Protein AF-A0A2E0TGJ8-F1 (afdb_monomer_lite)

Radius of gyration: 20.06 Å; chains: 1; bounding box: 40×25×52 Å

Structure (mmCIF, N/CA/C/O backbone):
data_AF-A0A2E0TGJ8-F1
#
_entry.id   AF-A0A2E0TGJ8-F1
#
loop_
_atom_site.group_PDB
_atom_site.id
_atom_site.type_symbol
_atom_site.label_atom_id
_atom_site.label_alt_id
_atom_site.label_comp_id
_atom_site.lab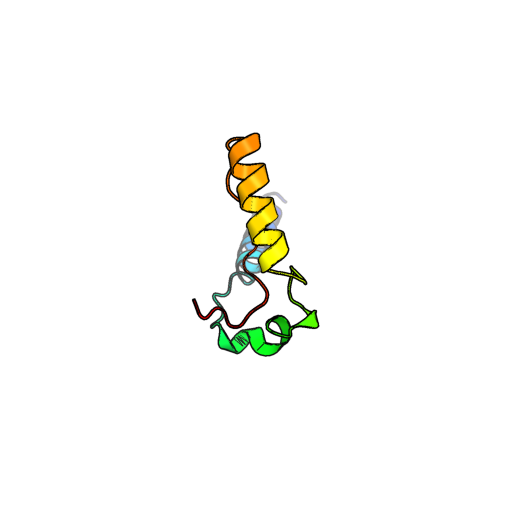el_asym_id
_atom_site.label_entity_id
_atom_site.label_seq_id
_atom_site.pdbx_PDB_ins_code
_atom_site.Cartn_x
_atom_site.Cartn_y
_atom_site.Cartn_z
_atom_site.occupancy
_atom_site.B_iso_or_equiv
_atom_site.auth_seq_id
_atom_site.auth_comp_id
_atom_site.auth_asym_id
_atom_site.auth_atom_id
_atom_site.pdbx_PDB_model_num
ATOM 1 N N . MET A 1 1 ? -17.145 9.868 38.986 1.00 72.88 1 MET A N 1
ATOM 2 C CA . MET A 1 1 ? -16.543 10.412 37.746 1.00 72.88 1 MET A CA 1
ATOM 3 C C . MET A 1 1 ? -15.477 9.478 37.179 1.00 72.88 1 MET A C 1
ATOM 5 O O . MET A 1 1 ? -15.668 9.010 36.068 1.00 72.88 1 MET A O 1
ATOM 9 N N . LEU A 1 2 ? -14.442 9.101 37.945 1.00 77.19 2 LEU A N 1
ATOM 10 C CA . LEU A 1 2 ? -13.364 8.216 37.461 1.00 77.19 2 LEU A CA 1
ATOM 11 C C . LEU A 1 2 ? -13.859 6.846 36.941 1.00 77.19 2 LEU A C 1
ATOM 13 O O . LEU A 1 2 ? -13.452 6.419 35.872 1.00 77.19 2 LEU A O 1
ATOM 17 N N . ARG A 1 3 ? -14.827 6.215 37.626 1.00 83.00 3 ARG A N 1
ATOM 18 C CA . ARG A 1 3 ? -15.459 4.950 37.186 1.00 83.00 3 ARG A CA 1
ATOM 19 C C . ARG A 1 3 ? -16.210 5.050 35.851 1.00 83.00 3 ARG A C 1
ATOM 21 O O . ARG A 1 3 ? -16.173 4.110 35.071 1.00 83.00 3 ARG A O 1
ATOM 28 N N . LEU A 1 4 ? -16.877 6.175 35.586 1.00 84.12 4 LEU A N 1
ATOM 29 C CA . LEU A 1 4 ? -17.609 6.391 34.329 1.00 84.12 4 LEU A CA 1
ATOM 30 C C . LEU A 1 4 ? -16.638 6.598 33.158 1.00 84.12 4 LEU A C 1
ATOM 32 O O . LEU A 1 4 ? -16.866 6.071 32.076 1.00 84.12 4 LEU A O 1
ATOM 36 N N . LEU A 1 5 ? -15.521 7.291 33.405 1.00 85.75 5 LEU A N 1
ATOM 37 C CA . LEU A 1 5 ? -14.419 7.446 32.451 1.00 85.75 5 LEU A CA 1
ATOM 38 C C . LEU A 1 5 ? -13.767 6.103 32.096 1.00 85.75 5 LEU A C 1
ATOM 40 O O . LEU A 1 5 ? -13.545 5.831 30.920 1.00 85.75 5 LEU A O 1
ATOM 44 N N . SER A 1 6 ? -13.511 5.239 33.084 1.00 86.69 6 SER A N 1
ATOM 45 C CA . SER A 1 6 ? -12.951 3.902 32.842 1.00 86.69 6 SER A CA 1
ATOM 46 C C . SER A 1 6 ? -13.874 3.027 31.988 1.00 86.69 6 SER A C 1
ATOM 48 O O . SER A 1 6 ? -13.404 2.331 31.093 1.00 86.69 6 SER A O 1
ATOM 50 N N . VAL A 1 7 ? -15.188 3.087 32.234 1.00 91.69 7 VAL A N 1
ATOM 51 C CA . VAL A 1 7 ? -16.186 2.341 31.450 1.00 91.69 7 VAL A CA 1
ATOM 52 C C . VAL A 1 7 ? -16.273 2.872 30.018 1.00 91.69 7 VAL A C 1
ATOM 54 O O . VAL A 1 7 ? -16.274 2.079 29.081 1.00 91.69 7 VAL A O 1
ATOM 57 N N . ALA A 1 8 ? -16.284 4.194 29.831 1.00 91.19 8 ALA A N 1
ATOM 58 C CA . ALA A 1 8 ? -16.305 4.802 28.502 1.00 91.19 8 ALA A CA 1
ATOM 59 C C . ALA A 1 8 ? -15.051 4.450 27.680 1.00 91.19 8 ALA A C 1
ATOM 61 O O . ALA A 1 8 ? -15.160 4.123 26.499 1.00 91.19 8 ALA A O 1
ATOM 62 N N . LEU A 1 9 ? -13.871 4.452 28.311 1.00 90.38 9 LEU A N 1
ATOM 63 C CA . LEU A 1 9 ? -12.614 4.086 27.657 1.00 90.38 9 LEU A CA 1
ATOM 64 C C . LEU A 1 9 ? -12.574 2.598 27.278 1.00 90.38 9 LEU A C 1
ATOM 66 O O . LEU A 1 9 ? -12.172 2.256 26.168 1.00 90.38 9 LEU A O 1
ATOM 70 N N . GLY A 1 10 ? -13.042 1.719 28.172 1.00 91.81 10 GLY A N 1
ATOM 71 C CA . GLY A 1 10 ? -13.162 0.288 27.887 1.00 91.81 10 GLY A CA 1
ATOM 72 C C . GLY A 1 10 ? -14.126 -0.000 26.733 1.00 91.81 10 GLY A C 1
ATOM 73 O O . GLY A 1 10 ? -13.811 -0.795 25.851 1.00 91.81 10 GLY A O 1
ATOM 74 N N . LEU A 1 11 ? -15.267 0.693 26.688 1.00 90.25 11 LEU A N 1
ATOM 75 C CA . LEU A 1 11 ? -16.251 0.539 25.616 1.00 90.25 11 LEU A CA 1
ATOM 76 C C . LEU A 1 11 ? -15.716 1.036 24.263 1.00 90.25 11 LEU A C 1
ATOM 78 O O . LEU A 1 11 ? -15.909 0.371 23.246 1.00 90.25 11 LEU A O 1
ATOM 82 N N . GLY A 1 12 ? -15.000 2.164 24.250 1.00 90.62 12 GLY A N 1
ATOM 83 C CA . GLY A 1 12 ? -14.355 2.685 23.043 1.00 90.62 12 GLY A CA 1
ATOM 84 C C . GLY A 1 12 ? -13.294 1.737 22.477 1.00 90.62 12 GLY A C 1
ATOM 85 O O . GLY A 1 12 ? -13.238 1.533 21.265 1.00 90.62 12 GLY A O 1
ATOM 86 N N . ALA A 1 13 ? -12.502 1.100 23.345 1.00 87.62 13 ALA A N 1
ATOM 87 C CA . ALA A 1 13 ? -11.496 0.126 22.926 1.00 87.62 13 ALA A CA 1
ATOM 88 C C . ALA A 1 13 ? -12.125 -1.101 22.243 1.00 87.62 13 ALA A C 1
ATOM 90 O O . ALA A 1 13 ? -11.657 -1.514 21.185 1.00 87.62 13 ALA A O 1
ATOM 91 N N . ILE A 1 14 ? -13.214 -1.643 22.804 1.00 85.88 14 ILE A N 1
ATOM 92 C CA . ILE A 1 14 ? -13.922 -2.809 22.244 1.00 85.88 14 ILE A CA 1
ATOM 93 C C . ILE A 1 14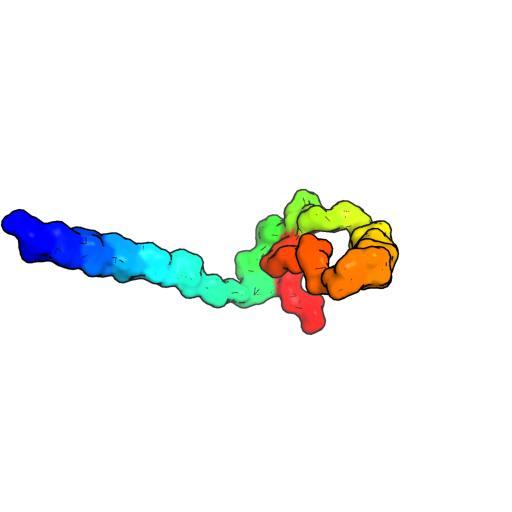 ? -14.512 -2.489 20.863 1.00 85.88 14 ILE A C 1
ATOM 95 O O . ILE A 1 14 ? -14.402 -3.299 19.946 1.00 85.88 14 ILE A O 1
ATOM 99 N N . LEU A 1 15 ? -15.091 -1.297 20.684 1.00 86.38 15 LEU A N 1
ATOM 100 C CA . LEU A 1 15 ? -15.639 -0.868 19.393 1.00 86.38 15 LEU A CA 1
ATOM 101 C C . LEU A 1 15 ? -14.546 -0.686 18.325 1.00 86.38 15 LEU A C 1
ATOM 103 O O . LEU A 1 15 ? -14.764 -1.041 17.167 1.00 86.38 15 LEU A O 1
ATOM 107 N N . GLY A 1 16 ? -13.360 -0.202 18.705 1.00 84.44 16 GLY A N 1
ATOM 108 C CA . GLY A 1 16 ? -12.232 0.001 17.786 1.00 84.44 16 GLY A CA 1
ATOM 109 C C . GLY A 1 16 ? -11.622 -1.286 17.215 1.00 84.44 16 GLY A C 1
ATOM 110 O O . GLY A 1 16 ? -11.011 -1.253 16.151 1.00 84.44 16 GLY A O 1
ATOM 111 N N . LEU A 1 17 ? -11.821 -2.432 17.875 1.00 81.44 17 LEU A N 1
ATOM 112 C CA . LEU A 1 17 ? -11.323 -3.736 17.412 1.00 81.44 17 LEU A CA 1
ATOM 113 C C . LEU A 1 17 ? -12.164 -4.341 16.272 1.00 81.44 17 LEU A C 1
ATOM 115 O O . LEU A 1 17 ? -11.702 -5.258 15.599 1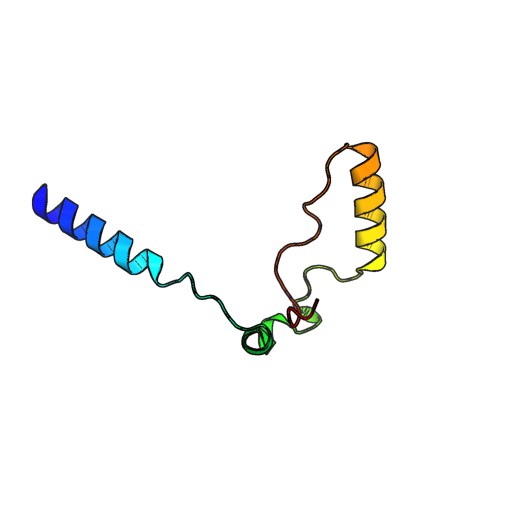.00 81.44 17 LEU A O 1
ATOM 119 N N . SER A 1 18 ? -13.371 -3.823 16.020 1.00 76.81 18 SER A N 1
ATOM 120 C CA . SER A 1 18 ? -14.306 -4.377 15.024 1.00 76.81 18 SER A CA 1
ATOM 121 C C . SER A 1 18 ? -13.909 -4.149 13.555 1.00 76.81 18 SER A C 1
ATOM 123 O O . SER A 1 18 ? -14.513 -4.744 12.667 1.00 76.81 18 SER A O 1
ATOM 125 N N . GLY A 1 19 ? -12.891 -3.324 13.280 1.00 73.12 19 GLY A N 1
ATOM 126 C CA . GLY A 1 19 ? -12.422 -3.031 11.917 1.00 73.12 19 GLY A CA 1
ATOM 127 C C . GLY A 1 19 ? -11.356 -3.987 11.368 1.00 73.12 19 GLY A C 1
ATOM 128 O O . GLY A 1 19 ? -11.083 -3.968 10.169 1.00 73.12 19 GLY A O 1
ATOM 129 N N . CYS A 1 20 ? -10.746 -4.827 12.210 1.00 74.69 20 CYS A N 1
ATOM 130 C CA . CYS A 1 20 ? -9.743 -5.802 11.775 1.00 74.69 20 CYS A CA 1
ATOM 131 C C . CYS A 1 20 ? -10.423 -7.096 11.309 1.00 74.69 20 CYS A C 1
ATOM 133 O O . CYS A 1 20 ? -10.535 -8.057 12.067 1.00 74.69 20 CYS A O 1
ATOM 135 N N . ALA A 1 21 ? -10.869 -7.122 10.053 1.00 78.00 21 ALA A N 1
ATOM 136 C CA . ALA A 1 21 ? -11.362 -8.331 9.399 1.00 78.00 21 ALA A CA 1
ATOM 137 C C . ALA A 1 21 ? -10.346 -8.834 8.364 1.00 78.00 21 ALA A C 1
ATOM 139 O O . ALA A 1 21 ? -9.898 -8.080 7.498 1.00 78.00 21 ALA A O 1
ATOM 140 N N . THR A 1 22 ? -9.995 -10.120 8.436 1.00 77.50 22 THR A N 1
ATOM 141 C CA . THR A 1 22 ? -9.293 -10.793 7.337 1.00 77.50 22 THR A CA 1
ATOM 142 C C . THR A 1 22 ? -10.301 -11.020 6.215 1.00 77.50 22 THR A C 1
ATOM 144 O O . THR A 1 22 ? -11.294 -11.713 6.416 1.00 77.50 22 THR A O 1
ATOM 147 N N . THR A 1 23 ? -10.088 -10.389 5.062 1.00 76.75 23 THR A N 1
ATOM 148 C CA . THR A 1 23 ? -10.963 -10.543 3.891 1.00 76.75 23 THR A CA 1
ATOM 149 C C . THR A 1 23 ? -10.321 -11.499 2.907 1.00 76.75 23 THR A C 1
ATOM 151 O O . THR A 1 23 ? -9.101 -11.489 2.709 1.00 76.75 23 THR A O 1
ATOM 154 N N . GLN A 1 24 ? -11.136 -12.362 2.314 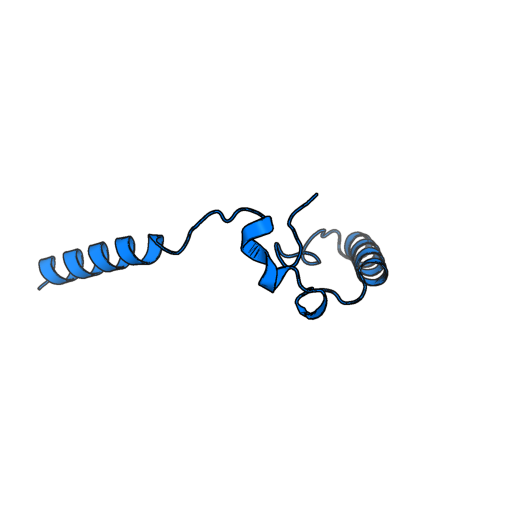1.00 78.44 24 GLN A N 1
ATOM 155 C CA . GLN A 1 24 ? -10.659 -13.290 1.303 1.00 78.44 24 GLN A CA 1
ATOM 156 C C . GLN A 1 24 ? -10.321 -12.516 0.027 1.00 78.44 24 GLN A C 1
ATOM 158 O O . GLN A 1 24 ? -10.921 -11.474 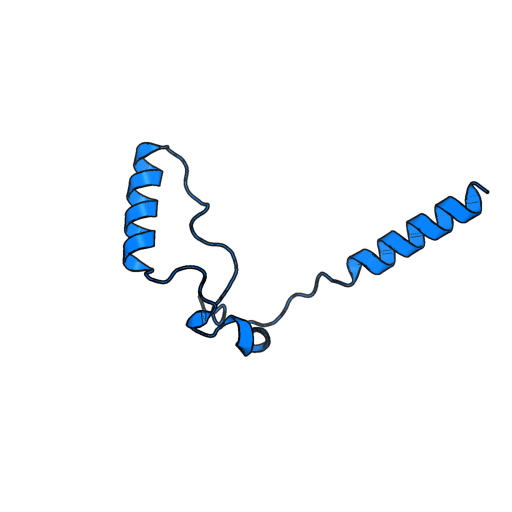-0.249 1.00 78.44 24 GLN A O 1
ATOM 163 N N . PRO A 1 25 ? -9.367 -12.989 -0.785 1.00 73.00 25 PRO A N 1
ATOM 164 C CA . PRO A 1 25 ? -8.867 -12.177 -1.885 1.00 73.00 25 PRO A CA 1
ATOM 165 C C . PRO A 1 25 ? -9.932 -11.807 -2.940 1.00 73.00 25 PRO A C 1
ATOM 167 O O . PRO A 1 25 ? -9.890 -10.712 -3.501 1.00 73.00 25 PRO A O 1
ATOM 170 N N . TRP A 1 26 ? -10.945 -12.659 -3.142 1.00 76.12 26 TRP A N 1
ATOM 171 C CA . TRP A 1 26 ? -12.094 -12.386 -4.019 1.00 76.12 26 TRP A CA 1
ATOM 172 C C . TRP A 1 26 ? -13.128 -11.417 -3.426 1.00 76.12 26 TRP A C 1
ATOM 174 O O . TRP A 1 26 ? -13.912 -10.839 -4.169 1.00 76.12 26 TRP A O 1
ATOM 184 N N . GLU A 1 27 ? -13.125 -11.178 -2.111 1.00 79.12 27 GLU A N 1
ATOM 185 C CA . GLU A 1 27 ? -13.997 -10.180 -1.467 1.00 79.12 27 GLU A CA 1
ATOM 186 C C . GLU A 1 27 ? -13.522 -8.743 -1.759 1.00 79.12 27 GLU A C 1
ATOM 188 O O . GLU A 1 27 ? -14.219 -7.772 -1.466 1.00 79.12 27 GLU A O 1
ATOM 193 N N . ARG A 1 28 ? -12.339 -8.592 -2.373 1.00 75.25 28 ARG A N 1
ATOM 194 C CA . ARG A 1 28 ? -11.701 -7.312 -2.711 1.00 75.25 28 ARG A CA 1
ATOM 195 C C . ARG A 1 28 ? -11.927 -6.890 -4.167 1.00 75.25 28 ARG A C 1
ATOM 197 O O . ARG A 1 28 ? -11.158 -6.079 -4.673 1.00 75.25 28 ARG A O 1
ATOM 204 N N . GLU A 1 29 ? -12.963 -7.397 -4.838 1.00 75.62 29 GLU A N 1
ATOM 205 C CA . GLU A 1 29 ? -13.220 -7.183 -6.276 1.00 75.62 29 GLU A CA 1
ATOM 206 C C . GLU A 1 29 ? -13.113 -5.707 -6.707 1.00 75.62 29 GLU A C 1
ATOM 208 O O . GLU A 1 29 ? -12.433 -5.385 -7.680 1.00 75.62 29 GLU A O 1
ATOM 213 N N . TYR A 1 30 ? -13.701 -4.778 -5.944 1.00 77.75 30 TYR A N 1
ATOM 214 C CA . TYR A 1 30 ? -13.614 -3.343 -6.246 1.00 77.75 30 TYR A CA 1
ATOM 215 C C . TYR A 1 30 ? -12.189 -2.782 -6.162 1.00 77.75 30 TYR A C 1
ATOM 217 O O . TYR A 1 30 ? -11.835 -1.912 -6.952 1.00 77.75 30 TYR A O 1
ATOM 225 N N . LEU A 1 31 ? -11.373 -3.287 -5.234 1.00 75.75 31 LEU A N 1
ATOM 226 C CA . LEU A 1 31 ? -9.969 -2.898 -5.068 1.00 75.75 31 LEU A CA 1
ATOM 227 C C . LEU A 1 31 ? -9.036 -3.643 -6.030 1.00 75.75 31 LEU A C 1
ATOM 229 O O . LEU A 1 31 ? -7.870 -3.283 -6.134 1.00 75.75 31 LEU A O 1
ATOM 233 N N . ALA A 1 32 ? -9.518 -4.683 -6.710 1.00 75.00 32 ALA A N 1
ATOM 234 C CA . ALA A 1 32 ? -8.759 -5.433 -7.705 1.00 75.00 32 ALA A CA 1
ATOM 235 C C . ALA A 1 32 ? -8.883 -4.852 -9.125 1.00 75.00 32 ALA A C 1
ATOM 237 O O . ALA A 1 32 ? -8.282 -5.387 -10.056 1.00 75.00 32 ALA A O 1
ATOM 238 N N . ARG A 1 33 ? -9.653 -3.770 -9.311 1.00 78.19 33 ARG A N 1
ATOM 239 C CA . ARG A 1 33 ? -9.758 -3.079 -10.601 1.00 78.19 33 ARG A CA 1
ATOM 240 C C . ARG A 1 33 ? -8.397 -2.492 -11.002 1.00 78.19 33 ARG A C 1
ATOM 242 O O . ARG A 1 33 ? -7.728 -1.931 -10.136 1.00 78.19 33 ARG A O 1
ATOM 249 N N . PRO A 1 34 ? -8.021 -2.524 -12.295 1.00 77.12 34 PRO A N 1
ATOM 250 C CA . PRO A 1 34 ? -6.748 -1.965 -12.761 1.00 77.12 34 PRO A CA 1
ATOM 251 C C . PRO A 1 34 ? -6.554 -0.485 -12.400 1.00 77.12 34 PRO A C 1
ATOM 253 O O . PRO A 1 34 ? -5.456 -0.069 -12.063 1.00 77.12 34 PRO A O 1
ATOM 256 N N . GLU A 1 35 ? -7.632 0.302 -12.401 1.00 80.88 35 GLU A N 1
ATOM 257 C CA . GLU A 1 35 ? -7.628 1.725 -12.019 1.00 80.88 35 GLU A CA 1
ATOM 258 C C . GLU A 1 35 ? -7.335 1.986 -10.530 1.00 80.88 35 GLU A C 1
ATOM 260 O O . GLU A 1 35 ? -6.980 3.101 -10.160 1.00 80.88 35 GLU A O 1
ATOM 265 N N . MET A 1 36 ? -7.475 0.963 -9.681 1.00 78.31 36 MET A N 1
ATOM 266 C CA . MET A 1 36 ? -7.172 1.010 -8.247 1.00 78.31 36 MET A CA 1
ATOM 267 C C . MET A 1 36 ? -5.789 0.416 -7.934 1.00 78.31 36 MET A C 1
ATOM 269 O O . MET A 1 36 ? -5.440 0.263 -6.759 1.00 78.31 36 MET A O 1
ATOM 273 N N . ALA A 1 37 ? -5.008 0.057 -8.960 1.00 77.50 37 ALA A N 1
ATOM 274 C CA . ALA A 1 37 ? -3.641 -0.406 -8.785 1.00 77.50 37 ALA A CA 1
ATOM 275 C C . ALA A 1 37 ? -2.771 0.737 -8.216 1.00 77.50 37 ALA A C 1
ATOM 277 O O . ALA A 1 37 ? -2.860 1.870 -8.691 1.00 77.50 37 ALA A O 1
ATOM 278 N N . PRO A 1 38 ? -1.914 0.481 -7.210 1.00 74.94 38 PRO A N 1
ATOM 279 C CA . PRO A 1 38 ? -1.022 1.505 -6.651 1.00 74.94 38 PRO A CA 1
ATOM 280 C C . PRO A 1 38 ? 0.083 1.916 -7.614 1.00 74.94 38 PRO A C 1
ATOM 282 O O . PRO A 1 38 ? 0.726 2.943 -7.412 1.00 74.94 38 PRO A O 1
ATOM 285 N N . ASP A 1 39 ? 0.342 1.062 -8.596 1.00 77.88 39 ASP A N 1
ATOM 286 C CA . ASP A 1 39 ? 1.379 1.214 -9.587 1.00 77.88 39 ASP A CA 1
ATOM 287 C C . ASP A 1 39 ? 0.776 0.971 -10.967 1.00 77.88 39 ASP A C 1
ATOM 289 O O . ASP A 1 39 ? 0.078 -0.017 -11.199 1.00 77.88 39 ASP A O 1
ATOM 293 N N . ASP A 1 40 ? 1.034 1.918 -11.855 1.00 78.38 40 ASP A N 1
ATOM 294 C CA . ASP A 1 40 ? 0.613 1.927 -13.249 1.00 78.38 40 ASP A CA 1
ATOM 295 C C . ASP A 1 40 ? 1.534 1.072 -14.133 1.00 78.38 40 ASP A C 1
ATOM 297 O O . ASP A 1 40 ? 1.120 0.646 -15.211 1.00 78.38 40 ASP A O 1
ATOM 301 N N . ASP A 1 41 ? 2.773 0.827 -13.690 1.00 84.94 41 ASP A N 1
ATOM 302 C CA . ASP A 1 41 ? 3.815 0.152 -14.465 1.00 84.94 41 ASP A CA 1
ATOM 303 C C . ASP A 1 41 ? 4.748 -0.666 -13.554 1.00 84.94 41 ASP A C 1
ATOM 305 O O . ASP A 1 41 ? 5.777 -0.184 -13.059 1.00 84.94 41 ASP A O 1
ATOM 309 N N . ALA A 1 42 ? 4.380 -1.939 -13.388 1.00 80.06 42 ALA A N 1
ATOM 310 C CA . ALA A 1 42 ? 5.087 -2.901 -12.546 1.00 80.06 42 ALA A CA 1
ATOM 311 C C . ALA A 1 42 ? 6.543 -3.144 -12.983 1.00 80.06 42 ALA A C 1
ATOM 313 O O . ALA A 1 42 ? 7.416 -3.371 -12.142 1.00 80.06 42 ALA A O 1
ATOM 314 N N . ASP A 1 43 ? 6.838 -3.072 -14.283 1.00 86.50 43 ASP A N 1
ATOM 315 C CA . ASP A 1 43 ? 8.196 -3.295 -14.785 1.00 86.50 43 ASP A CA 1
ATOM 316 C C . ASP A 1 43 ? 9.101 -2.125 -14.394 1.00 86.50 43 ASP A C 1
ATOM 318 O O . ASP A 1 43 ? 10.224 -2.304 -13.904 1.00 86.50 43 ASP A O 1
ATOM 322 N N . ARG A 1 44 ? 8.595 -0.899 -14.549 1.00 88.06 44 ARG A N 1
ATOM 323 C CA . ARG A 1 44 ? 9.311 0.320 -14.167 1.00 88.06 44 ARG A CA 1
ATOM 324 C C . ARG A 1 44 ? 9.529 0.411 -12.661 1.00 88.06 44 ARG A C 1
ATOM 326 O O . ARG A 1 44 ? 10.598 0.865 -12.232 1.00 88.06 44 ARG A O 1
ATOM 333 N N . SER A 1 45 ? 8.550 0.025 -11.846 1.00 85.94 45 SER A N 1
ATOM 334 C CA . SER A 1 45 ? 8.706 0.032 -10.389 1.00 85.94 45 SER A CA 1
ATOM 335 C C . SER A 1 45 ? 9.690 -1.030 -9.909 1.00 85.94 45 SER A C 1
ATOM 337 O O . SER A 1 45 ? 10.543 -0.704 -9.080 1.00 85.94 45 SER A O 1
ATOM 339 N N . ALA A 1 46 ? 9.676 -2.235 -10.490 1.00 86.06 46 ALA A N 1
ATOM 340 C CA . ALA A 1 46 ? 10.650 -3.283 -10.196 1.00 86.06 46 ALA A CA 1
ATOM 341 C C . ALA A 1 46 ? 12.086 -2.818 -10.494 1.00 86.06 46 ALA A C 1
ATOM 343 O O . ALA A 1 46 ? 12.989 -2.967 -9.664 1.00 86.06 46 ALA A O 1
ATOM 344 N N . LEU A 1 47 ? 12.289 -2.166 -11.643 1.00 90.25 47 LEU A N 1
ATOM 345 C CA . LEU A 1 47 ? 13.577 -1.581 -12.029 1.00 90.25 47 LEU A CA 1
ATOM 346 C C . LEU A 1 47 ? 14.044 -0.517 -11.027 1.00 90.25 47 LEU A C 1
ATOM 348 O O . LEU A 1 47 ? 15.201 -0.513 -10.593 1.00 90.25 47 LEU A O 1
ATOM 352 N N . ARG A 1 48 ? 13.133 0.374 -10.620 1.00 88.81 48 ARG A N 1
ATOM 353 C CA . ARG A 1 48 ? 13.412 1.427 -9.636 1.00 88.81 48 ARG A CA 1
ATOM 354 C C . ARG A 1 48 ? 13.747 0.843 -8.264 1.00 88.81 48 ARG A C 1
ATOM 356 O O . ARG A 1 48 ? 14.709 1.294 -7.646 1.00 88.81 48 ARG A O 1
ATOM 363 N N . GLN A 1 49 ? 13.001 -0.164 -7.812 1.00 89.00 49 GLN A N 1
ATOM 364 C CA . GLN A 1 49 ? 13.246 -0.856 -6.549 1.00 89.00 49 GLN A CA 1
ATOM 365 C C . GLN A 1 49 ? 14.627 -1.520 -6.542 1.00 89.00 49 GLN A C 1
ATOM 367 O O . GLN A 1 49 ? 15.349 -1.405 -5.556 1.00 89.00 49 GLN A O 1
ATOM 372 N N . HIS A 1 50 ? 15.029 -2.168 -7.637 1.00 90.81 50 HIS A N 1
ATOM 373 C CA . HIS A 1 50 ? 16.357 -2.776 -7.749 1.00 90.81 50 HIS A CA 1
ATOM 374 C C . HIS A 1 50 ? 17.481 -1.729 -7.670 1.00 90.81 50 HIS A C 1
ATOM 376 O O . HIS A 1 50 ? 18.464 -1.898 -6.939 1.00 90.81 50 HIS A O 1
ATOM 382 N N . TYR A 1 51 ? 17.327 -0.620 -8.400 1.00 92.38 51 TYR A N 1
ATOM 383 C CA . TYR A 1 51 ? 18.290 0.479 -8.390 1.00 92.38 51 TYR A CA 1
ATOM 384 C C . TYR A 1 51 ? 18.433 1.110 -6.998 1.00 92.38 51 TYR A C 1
ATOM 386 O O . TYR A 1 51 ? 19.548 1.224 -6.485 1.00 92.38 51 TYR A O 1
ATOM 394 N N . LEU A 1 52 ? 17.315 1.489 -6.371 1.00 91.62 52 LEU A N 1
ATOM 395 C CA . LEU A 1 52 ? 17.323 2.121 -5.051 1.00 91.62 52 LEU A CA 1
ATOM 396 C C . LEU A 1 52 ? 17.781 1.148 -3.966 1.00 91.62 52 LEU A C 1
ATOM 398 O O . LEU A 1 52 ? 18.584 1.531 -3.124 1.00 91.62 52 LEU A O 1
ATOM 402 N N . GLY A 1 53 ? 17.383 -0.123 -4.043 1.00 92.06 53 GLY A N 1
ATOM 403 C CA . GLY A 1 53 ? 17.824 -1.140 -3.092 1.00 92.06 53 GLY A CA 1
ATOM 404 C C . GLY A 1 53 ?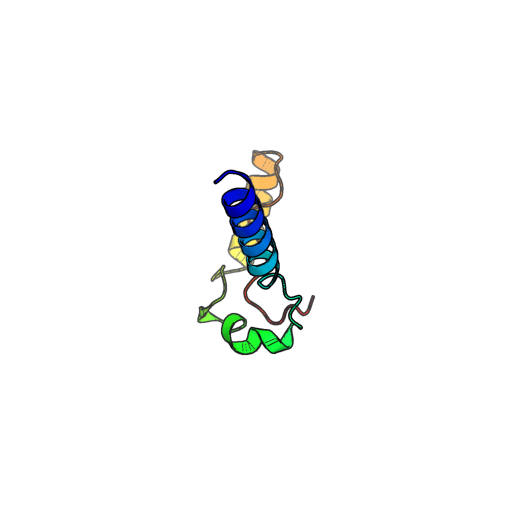 19.333 -1.351 -3.095 1.00 92.06 53 GLY A C 1
ATOM 405 O O . GLY A 1 53 ? 19.944 -1.470 -2.034 1.00 92.06 53 GLY A O 1
ATOM 406 N N . THR A 1 54 ? 19.956 -1.299 -4.274 1.00 92.62 54 THR A N 1
ATOM 407 C CA . THR A 1 54 ? 21.419 -1.358 -4.394 1.00 92.62 54 THR A CA 1
ATOM 408 C C . THR A 1 54 ? 22.078 -0.081 -3.877 1.00 92.62 54 THR A C 1
ATOM 410 O O . THR A 1 54 ? 23.109 -0.130 -3.210 1.00 92.62 54 THR A O 1
ATOM 413 N N . ARG A 1 55 ? 21.500 1.078 -4.201 1.00 93.81 55 ARG A N 1
ATOM 414 C CA . ARG A 1 55 ? 22.084 2.387 -3.897 1.00 93.81 55 ARG A CA 1
ATOM 415 C C . ARG A 1 55 ? 21.978 2.765 -2.418 1.00 93.81 55 ARG A C 1
ATOM 417 O O . ARG A 1 55 ? 22.886 3.401 -1.894 1.00 93.81 55 ARG A O 1
ATOM 424 N N . GLU A 1 56 ? 20.874 2.415 -1.774 1.00 93.75 56 GLU A N 1
ATOM 425 C CA . GLU A 1 56 ? 20.530 2.845 -0.415 1.00 93.75 56 GLU A CA 1
ATOM 426 C C . GLU A 1 56 ? 20.711 1.723 0.614 1.00 93.75 56 GLU A C 1
ATOM 428 O O . GLU A 1 56 ? 20.675 1.981 1.815 1.00 93.75 56 GLU A O 1
ATOM 433 N N . GLY A 1 57 ? 20.918 0.477 0.166 1.00 89.81 57 GLY A N 1
ATOM 434 C CA . GLY A 1 57 ? 21.027 -0.686 1.051 1.00 89.81 57 GLY A CA 1
ATOM 435 C C . GLY A 1 57 ? 19.726 -1.008 1.795 1.00 89.81 57 GLY A C 1
ATOM 436 O O . GLY A 1 57 ? 19.752 -1.731 2.789 1.00 89.81 57 GLY A O 1
ATOM 437 N N . ALA A 1 58 ? 18.595 -0.469 1.333 1.00 81.81 58 ALA A N 1
ATOM 438 C CA . ALA A 1 58 ? 17.275 -0.646 1.919 1.00 81.81 58 ALA A CA 1
ATOM 439 C C . ALA A 1 58 ? 16.333 -1.299 0.904 1.00 81.81 58 ALA A C 1
ATOM 441 O O . ALA A 1 58 ? 16.264 -0.890 -0.249 1.00 81.81 58 ALA A O 1
ATOM 442 N N . VAL A 1 59 ? 15.584 -2.315 1.328 1.00 79.06 59 VAL A N 1
ATOM 443 C CA . VAL A 1 59 ? 14.621 -3.025 0.475 1.00 79.06 59 VAL A CA 1
ATOM 444 C C . VAL A 1 59 ? 13.237 -2.906 1.100 1.00 79.06 59 VAL A C 1
ATOM 446 O O . VAL A 1 59 ? 13.071 -3.161 2.291 1.00 79.06 59 VAL A O 1
ATOM 449 N N . GLY A 1 60 ? 12.244 -2.517 0.300 1.00 73.81 60 GLY A N 1
ATOM 450 C CA . GLY A 1 60 ? 10.860 -2.328 0.743 1.00 73.81 60 GLY A CA 1
ATOM 451 C C . GLY A 1 60 ? 10.287 -0.973 0.324 1.00 73.81 60 GLY A C 1
ATOM 452 O O . GLY A 1 60 ? 10.974 -0.155 -0.277 1.00 73.81 60 GLY A O 1
ATOM 453 N N . GLY A 1 61 ? 9.001 -0.749 0.603 1.00 71.12 61 GLY A N 1
ATOM 454 C CA . GLY A 1 61 ? 8.305 0.515 0.311 1.00 71.12 61 GLY A CA 1
ATOM 455 C C . GLY A 1 61 ? 7.651 0.610 -1.073 1.00 71.12 61 GLY A C 1
ATOM 456 O O . GLY A 1 61 ? 6.749 1.421 -1.248 1.00 71.12 61 GLY A O 1
ATOM 457 N N . PHE A 1 62 ? 8.026 -0.255 -2.021 1.00 65.19 62 PHE A N 1
ATOM 458 C CA . PHE A 1 62 ? 7.475 -0.288 -3.387 1.00 65.19 62 PHE A CA 1
ATOM 459 C C . PHE A 1 62 ? 6.274 -1.233 -3.574 1.00 65.19 62 PHE A C 1
ATOM 461 O O . PHE A 1 62 ? 5.845 -1.484 -4.692 1.00 65.19 62 PHE A O 1
ATOM 468 N N . GLY A 1 63 ? 5.685 -1.723 -2.483 1.00 61.72 63 GLY A N 1
ATOM 469 C CA . GLY A 1 63 ? 4.490 -2.560 -2.521 1.00 61.72 63 GLY A CA 1
ATOM 470 C C . GLY A 1 63 ? 3.768 -2.523 -1.180 1.00 61.72 63 GLY A C 1
ATOM 471 O O . GLY A 1 63 ? 4.307 -2.962 -0.166 1.00 61.72 63 GLY A O 1
ATOM 472 N N . GLY A 1 64 ? 2.559 -1.965 -1.174 1.00 56.44 64 GLY A N 1
ATOM 473 C CA . GLY A 1 64 ? 1.589 -2.106 -0.088 1.00 56.44 64 GLY A CA 1
ATOM 474 C C . GLY A 1 64 ? 0.565 -3.181 -0.453 1.00 56.44 64 GLY A C 1
ATOM 475 O O . GLY A 1 64 ? 0.353 -3.452 -1.628 1.00 56.44 64 GLY A O 1
ATOM 476 N N . GLY A 1 65 ? -0.070 -3.811 0.538 1.00 56.62 65 GLY A N 1
ATOM 477 C CA . GLY A 1 65 ? -1.032 -4.912 0.363 1.00 56.62 65 GLY A CA 1
ATOM 478 C C . GLY A 1 65 ? -2.371 -4.546 -0.303 1.00 56.62 65 GLY A C 1
ATOM 479 O O . GLY A 1 65 ? -3.436 -4.875 0.219 1.00 56.62 65 GLY A O 1
ATOM 480 N N . GLY A 1 66 ? -2.360 -3.883 -1.450 1.00 56.91 66 GLY A N 1
ATOM 481 C CA . GLY A 1 66 ? -3.513 -3.569 -2.300 1.00 56.91 66 GLY A CA 1
ATOM 482 C C . GLY A 1 66 ? -2.983 -2.992 -3.608 1.00 56.91 66 GLY A C 1
ATOM 483 O O . GLY A 1 66 ? -1.865 -2.519 -3.598 1.00 56.91 66 GLY A O 1
ATOM 484 N N . GLY A 1 67 ? -3.655 -3.013 -4.752 1.00 55.38 67 GLY A N 1
ATOM 485 C CA . GLY A 1 67 ? -4.914 -3.626 -5.143 1.00 55.38 67 GLY A CA 1
ATOM 486 C C . GLY A 1 67 ? -4.657 -4.736 -6.165 1.00 55.38 67 GLY A C 1
ATOM 487 O O . GLY A 1 67 ? -3.734 -4.669 -6.969 1.00 55.38 67 GLY A O 1
ATOM 488 N N . GLY A 1 68 ? -5.426 -5.809 -6.063 1.00 58.59 68 GLY A N 1
ATOM 489 C CA . GLY A 1 68 ? -5.237 -7.028 -6.840 1.00 58.59 68 GLY A CA 1
ATOM 490 C C . GLY A 1 68 ? -5.931 -8.189 -6.144 1.00 58.59 68 GLY A C 1
ATOM 491 O O . GLY A 1 68 ? -6.225 -8.110 -4.949 1.00 58.59 68 GLY A O 1
ATOM 492 N N . CYS A 1 69 ? -6.189 -9.276 -6.871 1.00 57.50 69 CYS A N 1
ATOM 493 C CA . CYS A 1 69 ? -6.920 -10.436 -6.350 1.00 57.50 69 CYS A CA 1
ATOM 494 C C . CYS A 1 69 ? -6.183 -11.205 -5.248 1.00 57.50 69 CYS A C 1
ATOM 496 O O . CYS A 1 69 ? -6.615 -12.299 -4.929 1.00 57.50 69 CYS A O 1
ATOM 498 N N . GLY A 1 70 ? -5.055 -10.713 -4.718 1.00 55.72 70 GLY A N 1
ATOM 499 C CA . GLY A 1 70 ? -4.244 -11.394 -3.701 1.00 55.72 70 GLY A CA 1
ATOM 500 C C . GLY A 1 70 ? -3.735 -12.782 -4.107 1.00 55.72 70 GLY A C 1
ATOM 501 O O . GLY A 1 70 ? -3.249 -13.514 -3.251 1.00 55.72 70 GLY A O 1
ATOM 502 N N . CYS A 1 71 ? -3.854 -13.140 -5.386 1.00 50.38 71 CYS A N 1
ATOM 503 C CA . CYS A 1 71 ? -3.380 -14.388 -5.954 1.00 50.38 71 CYS A CA 1
ATOM 504 C C . CYS A 1 71 ? -1.868 -14.257 -6.207 1.00 50.38 71 CYS A C 1
ATOM 506 O O . CYS A 1 71 ? -1.464 -13.869 -7.301 1.00 50.38 71 CYS A O 1
ATOM 508 N N . ASN A 1 72 ? -1.047 -14.469 -5.175 1.00 47.44 72 ASN A N 1
ATOM 509 C CA . ASN A 1 72 ? 0.353 -14.860 -5.379 1.00 47.44 72 ASN A CA 1
ATOM 510 C C . ASN A 1 72 ? 0.397 -16.352 -5.706 1.00 47.44 72 ASN A C 1
ATOM 512 O O . ASN A 1 72 ? -0.282 -17.108 -4.972 1.00 47.44 72 ASN A O 1
#

Sequence (72 aa):
MLRLLSVALGLGAILGLSGCATTQPWEREYLARPEMAPDDDADRSALRQHYLGTREGAVGGFGGGGGGCGCN

Foldseek 3Di:
DVVVVVVVVVVVVVVVVVPDDDDQLVNQVVFADLVNDPDVDPVVLVVVQVVCCVVVVDHDDSDDPTDHSPPD

pLDDT: mean 78.77, std 11.37, range [47.44, 93.81]

Secondary structure (DSSP, 8-state):
-HHHHHHHHHHHHHHHGGG-----GGGGGGGGSGGG-S-S-HHHHHHHHHHHHHHHS---SS--S-SS----